Protein AF-A0A527A6I2-F1 (afdb_monomer_lite)

Sequence (57 aa):
DTNILVCAAIGHDSKRADYGAIIAAAERLGVKTLYTEDLNHGQAYGSVVAVNPFRTH

pLDDT: mean 73.63, std 17.41, range [40.53, 93.0]

Secondary structure (DSSP, 8-state):
-----------SS-TTTHHHHHHHHHHHTT--EEE-SSSPTT-EETTEEEE-TTS--

Foldseek 3Di:
DDADAPPPPDDDDDPDPPVVVVVVVCVVVVHQEYADPPDDAQDDDDNHGYHDPPDDD

Radius of gyration: 11.04 Å; chains: 1; bounding box: 25×25×28 Å

Structure (mmCIF, N/CA/C/O backbone):
data_AF-A0A527A6I2-F1
#
_entry.id   AF-A0A527A6I2-F1
#
loop_
_atom_site.group_PDB
_atom_site.id
_atom_site.type_symbol
_atom_site.label_atom_id
_atom_site.label_alt_id
_atom_site.label_comp_id
_atom_site.label_asym_id
_atom_site.label_entity_id
_atom_site.label_seq_id
_atom_site.pdbx_PDB_ins_code
_atom_site.Cartn_x
_atom_site.Cartn_y
_atom_site.Cartn_z
_atom_site.occupancy
_atom_site.B_iso_or_equiv
_atom_site.auth_seq_id
_atom_site.auth_comp_id
_atom_site.auth_asym_id
_atom_site.auth_atom_id
_atom_site.pdbx_PDB_model_num
ATOM 1 N N . ASP A 1 1 ? -5.447 -6.720 13.017 1.00 45.75 1 ASP A N 1
ATOM 2 C CA . ASP A 1 1 ? -5.291 -5.547 12.130 1.00 45.75 1 ASP A CA 1
ATOM 3 C C . ASP A 1 1 ? -3.952 -5.638 11.411 1.00 45.75 1 ASP A C 1
ATOM 5 O O . ASP A 1 1 ? -2.931 -5.202 11.931 1.00 45.75 1 ASP A O 1
ATOM 9 N N . THR A 1 2 ? -3.909 -6.336 10.276 1.00 40.53 2 THR A N 1
ATOM 10 C CA . THR A 1 2 ? -2.647 -6.688 9.607 1.00 40.53 2 THR A CA 1
ATOM 11 C C . THR A 1 2 ? -2.146 -5.511 8.766 1.00 40.53 2 THR A C 1
ATOM 13 O O . THR A 1 2 ? -2.427 -5.422 7.574 1.00 40.53 2 THR A O 1
ATOM 16 N N . ASN A 1 3 ? -1.420 -4.585 9.392 1.00 42.00 3 ASN A N 1
ATOM 17 C CA . ASN A 1 3 ? -0.706 -3.516 8.691 1.00 42.00 3 ASN A CA 1
ATOM 18 C C . ASN A 1 3 ? 0.610 -4.084 8.132 1.00 42.00 3 ASN A C 1
ATOM 20 O O . ASN A 1 3 ? 1.636 -4.078 8.810 1.00 42.00 3 ASN A O 1
ATOM 24 N N . ILE A 1 4 ? 0.578 -4.639 6.915 1.00 54.41 4 ILE A N 1
ATOM 25 C CA . ILE A 1 4 ? 1.800 -5.083 6.231 1.00 54.41 4 ILE A CA 1
ATOM 26 C C . ILE A 1 4 ? 2.463 -3.876 5.572 1.00 54.41 4 ILE A C 1
ATOM 28 O O . ILE A 1 4 ? 1.902 -3.250 4.675 1.00 54.41 4 ILE A O 1
ATOM 32 N N . LEU A 1 5 ? 3.686 -3.577 6.007 1.00 53.12 5 LEU A N 1
ATOM 33 C CA . LEU A 1 5 ? 4.578 -2.642 5.338 1.00 53.12 5 LEU A CA 1
ATOM 34 C C . LEU A 1 5 ? 5.118 -3.307 4.063 1.00 53.12 5 LEU A C 1
ATOM 36 O O . LEU A 1 5 ? 6.087 -4.062 4.110 1.00 53.12 5 LEU A O 1
ATOM 40 N N . VAL A 1 6 ? 4.474 -3.063 2.922 1.00 57.50 6 VAL A N 1
ATOM 41 C CA . VAL A 1 6 ? 4.997 -3.498 1.620 1.00 57.50 6 VAL A CA 1
ATOM 42 C C . VAL A 1 6 ? 5.923 -2.406 1.085 1.00 57.50 6 VAL A C 1
ATOM 44 O O . VAL A 1 6 ? 5.487 -1.498 0.386 1.00 57.50 6 VAL A O 1
ATOM 47 N N . CYS A 1 7 ? 7.213 -2.489 1.413 1.00 47.72 7 CYS A N 1
ATOM 48 C CA . CYS A 1 7 ? 8.248 -1.704 0.739 1.00 47.72 7 CYS A CA 1
ATOM 49 C C . CYS A 1 7 ? 8.554 -2.362 -0.610 1.00 47.72 7 CYS A C 1
ATOM 51 O O . CYS A 1 7 ? 9.455 -3.194 -0.715 1.00 47.72 7 CYS A O 1
ATOM 53 N N . ALA A 1 8 ? 7.789 -2.033 -1.648 1.00 52.53 8 ALA A N 1
ATOM 54 C CA . ALA A 1 8 ? 8.115 -2.482 -2.994 1.00 52.53 8 ALA A CA 1
ATOM 55 C C . ALA A 1 8 ? 9.238 -1.610 -3.577 1.00 52.53 8 ALA A C 1
ATOM 57 O O . ALA A 1 8 ? 8.995 -0.653 -4.305 1.00 52.53 8 ALA A O 1
ATOM 58 N N . ALA A 1 9 ? 10.481 -1.934 -3.226 1.00 46.09 9 ALA A N 1
ATOM 59 C CA . ALA A 1 9 ? 11.666 -1.408 -3.892 1.00 46.09 9 ALA A CA 1
ATOM 60 C C . ALA A 1 9 ? 11.978 -2.300 -5.103 1.00 46.09 9 ALA A C 1
ATOM 62 O O . ALA A 1 9 ? 12.749 -3.253 -4.993 1.00 46.09 9 ALA A O 1
ATOM 63 N N . ILE A 1 10 ? 11.345 -2.039 -6.251 1.00 49.50 10 ILE A N 1
ATOM 64 C CA . ILE A 1 10 ? 11.729 -2.705 -7.504 1.00 49.50 10 ILE A CA 1
ATOM 65 C C . ILE A 1 10 ? 12.789 -1.846 -8.192 1.00 49.50 10 ILE A C 1
ATOM 67 O O . ILE A 1 10 ? 12.546 -0.713 -8.601 1.00 49.50 10 ILE A O 1
ATOM 71 N N . GLY A 1 11 ? 14.008 -2.384 -8.228 1.00 43.09 11 GLY A N 1
ATOM 72 C CA . GLY A 1 11 ? 15.204 -1.723 -8.727 1.00 43.09 11 GLY A CA 1
ATOM 73 C C . GLY A 1 11 ? 15.198 -1.466 -10.239 1.00 43.09 11 GLY A C 1
ATOM 74 O O . GLY A 1 11 ? 15.184 -2.384 -11.050 1.00 43.09 11 GLY A O 1
ATOM 75 N N . HIS A 1 12 ? 15.317 -0.182 -10.563 1.00 44.47 12 HIS A N 1
ATOM 76 C CA . HIS A 1 12 ? 16.160 0.451 -11.585 1.00 44.47 12 HIS A CA 1
ATOM 77 C C . HIS A 1 12 ? 15.874 0.408 -13.106 1.00 44.47 12 HIS A C 1
ATOM 79 O O . HIS A 1 12 ? 16.464 1.266 -13.747 1.00 44.47 12 HIS A O 1
ATOM 85 N N . ASP A 1 13 ? 14.996 -0.381 -13.748 1.00 53.84 13 ASP A N 1
ATOM 86 C CA . ASP A 1 13 ? 14.935 -0.243 -15.242 1.00 53.84 13 ASP A CA 1
ATOM 87 C C . ASP A 1 13 ? 13.587 -0.331 -15.984 1.00 53.84 13 ASP A C 1
ATOM 89 O O . ASP A 1 13 ? 13.492 0.144 -17.112 1.00 53.84 13 ASP A O 1
ATOM 93 N N . SER A 1 14 ? 12.482 -0.776 -15.385 1.00 47.56 14 SER A N 1
ATOM 94 C CA . SER A 1 14 ? 11.242 -1.007 -16.160 1.00 47.56 14 SER A CA 1
ATOM 95 C C . SER A 1 14 ? 10.128 -0.019 -15.808 1.00 47.56 14 SER A C 1
ATOM 97 O O . SER A 1 14 ? 9.220 -0.284 -15.031 1.00 47.56 14 SER A O 1
ATOM 99 N N . LYS A 1 15 ? 10.179 1.180 -16.385 1.00 52.41 15 LYS A N 1
ATOM 100 C CA . LYS A 1 15 ? 9.216 2.265 -16.130 1.00 52.41 15 LYS A CA 1
ATOM 101 C C . LYS A 1 15 ? 7.770 1.816 -16.465 1.00 52.41 15 LYS A C 1
ATOM 103 O O . LYS A 1 15 ? 7.425 1.722 -17.639 1.00 52.41 15 LYS A O 1
ATOM 108 N N . ARG A 1 16 ? 6.914 1.667 -15.437 1.00 52.31 16 ARG A N 1
ATOM 109 C CA . ARG A 1 16 ? 5.418 1.641 -15.421 1.00 52.31 16 ARG A CA 1
ATOM 110 C C . ARG A 1 16 ? 4.701 0.300 -15.204 1.00 52.31 16 ARG A C 1
ATOM 112 O O . ARG A 1 16 ? 3.555 0.348 -14.765 1.00 52.31 16 ARG A O 1
ATOM 119 N N . ALA A 1 17 ? 5.306 -0.860 -15.459 1.00 52.59 17 ALA A N 1
ATOM 120 C CA .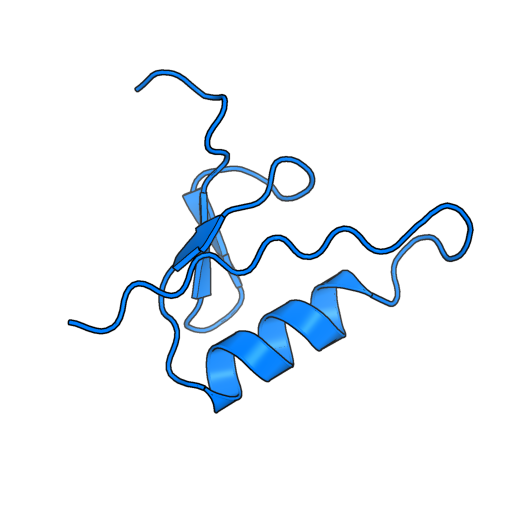 ALA A 1 17 ? 4.591 -2.144 -15.333 1.00 52.59 17 ALA A CA 1
ATOM 121 C C . ALA A 1 17 ? 4.482 -2.663 -13.883 1.00 52.59 17 ALA A C 1
ATOM 123 O O . ALA A 1 17 ? 3.605 -3.468 -13.572 1.00 52.59 17 ALA A O 1
ATOM 124 N N . ASP A 1 18 ? 5.328 -2.171 -12.982 1.00 64.94 18 ASP A N 1
ATOM 125 C CA . ASP A 1 18 ? 5.526 -2.787 -11.670 1.00 64.94 18 ASP A CA 1
ATOM 126 C C . ASP A 1 18 ? 4.498 -2.361 -10.605 1.00 64.94 18 ASP A C 1
ATOM 128 O O . ASP A 1 18 ? 4.030 -3.195 -9.827 1.00 64.94 18 ASP A O 1
ATOM 132 N N . TYR A 1 19 ? 4.052 -1.097 -10.595 1.00 74.88 19 TYR A N 1
ATOM 133 C CA . TYR A 1 19 ? 3.121 -0.605 -9.561 1.00 74.88 19 TYR A CA 1
ATOM 134 C C . TYR A 1 19 ? 1.742 -1.262 -9.643 1.00 74.88 19 TYR A C 1
ATOM 136 O O . TYR A 1 19 ? 1.146 -1.566 -8.614 1.00 74.88 19 TYR A O 1
ATOM 144 N N . GLY A 1 20 ? 1.249 -1.545 -10.853 1.00 79.81 20 GLY A N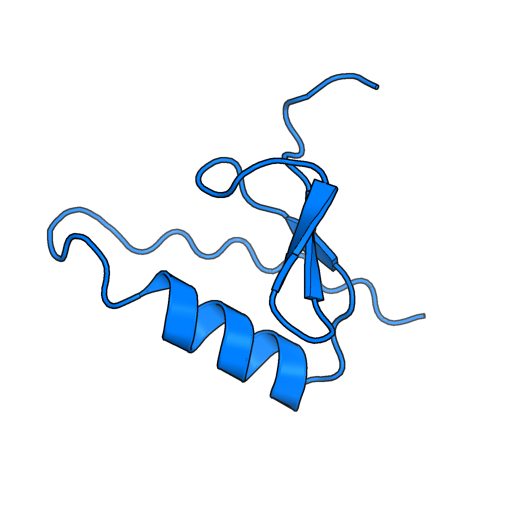 1
ATOM 145 C CA . GLY A 1 20 ? -0.023 -2.246 -11.037 1.00 79.81 20 GLY A CA 1
ATOM 146 C C . GLY A 1 20 ? 0.004 -3.666 -10.462 1.00 79.81 20 GLY A C 1
ATOM 147 O O . GLY A 1 20 ? -0.961 -4.087 -9.828 1.00 79.81 20 GLY A O 1
ATOM 148 N N . ALA A 1 21 ? 1.123 -4.382 -10.612 1.00 83.94 21 ALA A N 1
ATOM 149 C CA . ALA A 1 21 ? 1.296 -5.718 -10.043 1.00 83.94 21 ALA A CA 1
ATOM 150 C C . ALA A 1 21 ? 1.387 -5.684 -8.509 1.00 83.94 21 ALA A C 1
ATOM 1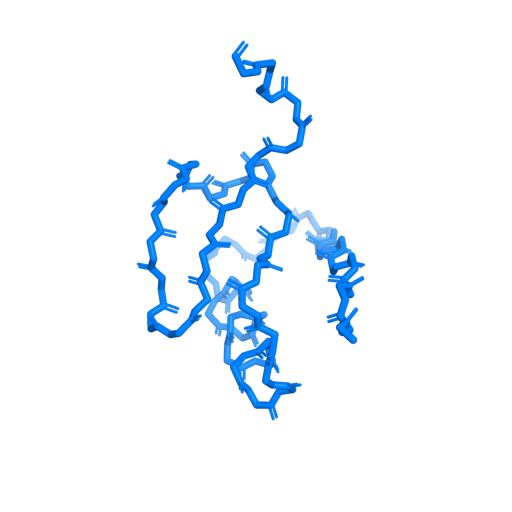52 O O . ALA A 1 21 ? 0.789 -6.527 -7.839 1.00 83.94 21 ALA A O 1
ATOM 153 N N . ILE A 1 22 ? 2.078 -4.686 -7.951 1.00 82.31 22 ILE A N 1
ATOM 154 C CA . ILE A 1 22 ? 2.180 -4.477 -6.499 1.00 82.31 22 ILE A CA 1
ATOM 155 C C . ILE A 1 22 ? 0.805 -4.156 -5.900 1.00 82.31 22 ILE A C 1
ATOM 157 O O . ILE A 1 22 ? 0.423 -4.757 -4.897 1.00 82.31 22 ILE A O 1
ATOM 161 N N . ILE A 1 23 ? 0.036 -3.261 -6.531 1.00 84.50 23 ILE A N 1
ATOM 162 C CA . ILE A 1 23 ? -1.330 -2.932 -6.103 1.00 84.50 23 ILE A CA 1
ATOM 163 C C . ILE A 1 23 ? -2.232 -4.166 -6.192 1.00 84.50 23 ILE A C 1
ATOM 165 O O . ILE A 1 23 ? -2.890 -4.502 -5.212 1.00 84.50 23 ILE A O 1
ATOM 169 N N . ALA A 1 24 ? -2.203 -4.903 -7.306 1.00 86.75 24 ALA A N 1
ATOM 170 C CA . ALA A 1 24 ? -3.007 -6.114 -7.469 1.00 86.75 24 ALA A CA 1
ATOM 171 C C . ALA A 1 24 ? -2.657 -7.202 -6.435 1.00 86.75 24 ALA A C 1
ATOM 173 O O . ALA A 1 24 ? -3.537 -7.922 -5.955 1.00 86.75 24 ALA A O 1
ATOM 174 N N . ALA A 1 25 ? -1.379 -7.331 -6.067 1.00 84.56 25 ALA A N 1
ATOM 175 C CA . ALA A 1 25 ? -0.946 -8.218 -4.992 1.00 84.56 25 ALA A CA 1
ATOM 176 C C . ALA A 1 25 ? -1.446 -7.736 -3.620 1.00 84.56 25 ALA A C 1
ATOM 178 O O . ALA A 1 25 ? -1.964 -8.544 -2.850 1.00 84.56 25 ALA A O 1
ATOM 179 N N . ALA A 1 26 ? -1.349 -6.437 -3.329 1.00 85.31 26 ALA A N 1
ATOM 180 C CA . ALA A 1 26 ? -1.857 -5.849 -2.091 1.00 85.31 26 ALA A CA 1
ATOM 181 C C . ALA A 1 26 ? -3.378 -6.044 -1.948 1.00 85.31 26 ALA A C 1
ATOM 183 O O . ALA A 1 26 ? -3.839 -6.482 -0.893 1.00 85.31 26 ALA A O 1
ATOM 184 N N . GLU A 1 27 ? -4.143 -5.833 -3.022 1.00 85.75 27 GLU A N 1
ATOM 185 C CA . GLU A 1 27 ? -5.586 -6.095 -3.053 1.00 85.75 27 GLU A CA 1
ATOM 186 C C . GLU A 1 27 ? -5.906 -7.573 -2.803 1.00 85.75 27 GLU A C 1
ATOM 188 O O . GLU A 1 27 ? -6.761 -7.890 -1.975 1.00 85.75 27 GLU A O 1
ATOM 193 N N . ARG A 1 28 ? -5.182 -8.494 -3.455 1.00 87.12 28 ARG A N 1
ATOM 194 C CA . ARG A 1 28 ? -5.332 -9.945 -3.235 1.00 87.12 28 ARG A CA 1
ATOM 195 C C . ARG A 1 28 ? -5.021 -10.373 -1.803 1.00 87.12 28 ARG A C 1
ATOM 197 O 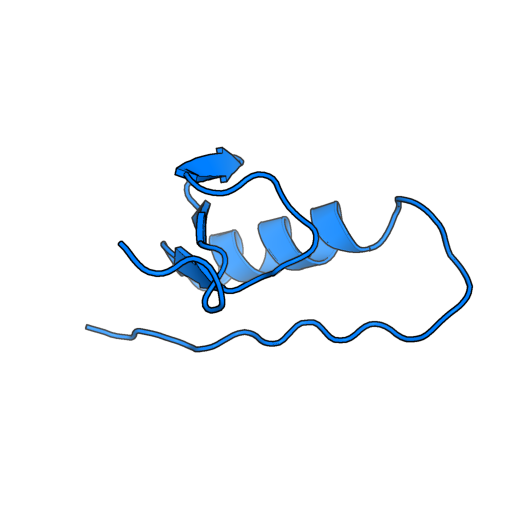O . ARG A 1 28 ? -5.629 -11.320 -1.312 1.00 87.12 28 ARG A O 1
ATOM 204 N N . LEU A 1 29 ? -4.085 -9.694 -1.145 1.00 83.50 29 LEU A N 1
ATOM 205 C CA . LEU A 1 29 ? -3.719 -9.937 0.252 1.00 83.50 29 LEU A CA 1
ATOM 206 C C . LEU A 1 29 ? -4.656 -9.232 1.249 1.00 83.50 29 LEU A C 1
ATOM 208 O O . LEU A 1 29 ? -4.482 -9.389 2.456 1.00 83.50 29 LEU A O 1
ATOM 212 N N . GLY A 1 30 ? -5.643 -8.462 0.774 1.00 84.31 30 GLY A N 1
ATOM 213 C CA . GLY A 1 30 ? -6.559 -7.701 1.627 1.00 84.31 30 GLY A CA 1
ATOM 214 C C . GLY A 1 30 ? -5.898 -6.515 2.338 1.00 84.31 30 GLY A C 1
ATOM 215 O O . GLY A 1 30 ? -6.418 -6.027 3.344 1.00 84.31 30 GLY A O 1
ATOM 216 N N . VAL A 1 31 ? -4.748 -6.056 1.841 1.00 87.44 31 VAL A N 1
ATOM 217 C CA . VAL A 1 31 ? -4.041 -4.888 2.370 1.00 87.44 31 VAL A CA 1
ATOM 218 C C . VAL A 1 31 ? -4.797 -3.628 1.958 1.00 87.44 31 VAL A C 1
ATOM 220 O O . VAL A 1 31 ? -5.194 -3.483 0.808 1.00 87.44 31 VAL A O 1
ATOM 223 N N . LYS A 1 32 ? -4.990 -2.700 2.899 1.00 88.44 32 LYS A N 1
ATOM 224 C CA . LYS A 1 32 ? -5.685 -1.424 2.645 1.00 88.44 32 LYS A CA 1
ATOM 225 C C . LYS A 1 32 ? -4.746 -0.239 2.458 1.00 88.44 32 LYS A C 1
ATOM 227 O O . LYS A 1 32 ? -5.146 0.762 1.878 1.00 88.44 32 LYS A O 1
ATOM 232 N N . THR A 1 33 ? -3.508 -0.352 2.929 1.00 88.31 33 THR A N 1
ATOM 233 C CA . THR A 1 33 ? -2.533 0.739 2.925 1.00 88.31 33 THR A CA 1
ATOM 234 C C . THR A 1 33 ? -1.228 0.246 2.322 1.00 88.31 33 THR A C 1
ATOM 236 O O . THR A 1 33 ? -0.617 -0.680 2.852 1.00 88.31 33 THR A O 1
ATOM 239 N N . LEU A 1 34 ? -0.793 0.867 1.229 1.00 85.81 34 LEU A N 1
ATOM 240 C CA . LEU A 1 34 ? 0.517 0.650 0.629 1.00 85.81 34 LEU A CA 1
ATOM 241 C C . LEU A 1 34 ? 1.414 1.838 0.963 1.00 85.81 34 LEU A C 1
ATOM 243 O O . LEU A 1 34 ? 1.165 2.952 0.506 1.00 85.81 34 LEU A O 1
ATOM 247 N N . TYR A 1 35 ? 2.476 1.605 1.729 1.00 85.25 35 TYR A N 1
ATOM 248 C CA . TYR A 1 35 ? 3.460 2.648 1.987 1.00 85.25 35 TYR A CA 1
ATOM 249 C C . TYR A 1 35 ? 4.435 2.761 0.816 1.00 85.25 35 TYR A C 1
ATOM 251 O O . TYR A 1 35 ? 5.150 1.812 0.507 1.00 85.25 35 TYR A O 1
ATOM 259 N N . THR A 1 36 ? 4.456 3.911 0.147 1.00 81.44 36 THR A N 1
ATOM 260 C CA . THR A 1 36 ? 5.318 4.141 -1.019 1.00 81.44 36 THR A CA 1
ATOM 261 C C . THR A 1 36 ? 5.551 5.630 -1.249 1.00 81.44 36 THR A C 1
ATOM 263 O O . THR A 1 36 ? 4.645 6.441 -1.070 1.00 81.44 36 THR A O 1
ATOM 266 N N . GLU A 1 37 ? 6.770 5.995 -1.639 1.00 83.62 37 GLU A N 1
ATOM 267 C CA . GLU A 1 37 ? 7.127 7.370 -2.008 1.00 83.62 37 GLU A CA 1
ATOM 268 C C . GLU A 1 37 ? 6.816 7.719 -3.467 1.00 83.62 37 GLU A C 1
ATOM 270 O O . GLU A 1 37 ? 6.745 8.896 -3.813 1.00 83.62 37 GLU A O 1
ATOM 275 N N . ASP A 1 38 ? 6.637 6.695 -4.299 1.00 81.62 38 ASP A N 1
ATOM 276 C CA . ASP A 1 38 ? 6.572 6.819 -5.754 1.00 81.62 38 ASP A CA 1
ATOM 277 C C . ASP A 1 38 ? 5.150 7.145 -6.238 1.00 81.62 38 ASP A C 1
ATOM 279 O O . ASP A 1 38 ? 4.947 7.905 -7.185 1.00 81.62 38 ASP A O 1
ATOM 283 N N . LEU A 1 39 ? 4.137 6.630 -5.530 1.00 84.69 39 LEU A N 1
ATOM 284 C CA . LEU A 1 39 ? 2.737 6.928 -5.817 1.00 84.69 39 LEU A CA 1
ATOM 285 C C . LEU A 1 39 ? 2.266 8.198 -5.106 1.00 84.69 39 LEU A C 1
ATOM 287 O O . LEU A 1 39 ? 2.746 8.588 -4.041 1.00 84.69 39 LEU A O 1
ATOM 291 N N . ASN A 1 40 ? 1.241 8.814 -5.691 1.00 87.38 40 ASN A N 1
ATOM 292 C CA . ASN A 1 40 ? 0.595 9.981 -5.116 1.00 87.38 40 ASN A CA 1
ATOM 293 C C . ASN A 1 40 ? 0.016 9.672 -3.724 1.00 87.38 40 ASN A C 1
ATOM 295 O O . ASN A 1 40 ? -0.814 8.775 -3.560 1.00 87.38 40 ASN A O 1
ATOM 299 N N . HIS A 1 41 ? 0.454 10.434 -2.723 1.00 89.38 41 HIS A N 1
ATOM 300 C CA . HIS A 1 41 ? 0.033 10.257 -1.337 1.00 89.38 41 HIS A CA 1
ATOM 301 C C . HIS A 1 41 ? -1.474 10.514 -1.182 1.00 89.38 41 HIS A C 1
ATOM 303 O O . HIS A 1 41 ? -1.996 11.523 -1.653 1.00 89.38 41 HIS A O 1
ATOM 309 N N . GLY A 1 42 ? -2.163 9.610 -0.487 1.00 89.69 42 GLY A N 1
ATOM 310 C CA . GLY A 1 42 ? -3.605 9.657 -0.250 1.00 89.69 42 GLY A CA 1
ATOM 311 C C . GLY A 1 42 ? -4.450 9.168 -1.428 1.00 89.69 42 GLY A C 1
ATOM 312 O O . GLY A 1 42 ? -5.671 9.092 -1.306 1.00 89.69 42 GLY A O 1
ATOM 313 N N . GLN A 1 43 ? -3.839 8.813 -2.562 1.00 93.00 43 GLN A N 1
ATOM 314 C CA . GLN A 1 43 ? -4.576 8.282 -3.701 1.00 93.00 43 GLN A CA 1
ATOM 315 C C . GLN A 1 43 ? -4.970 6.821 -3.465 1.00 93.00 43 GLN A C 1
ATOM 317 O O . GLN A 1 43 ? -4.141 5.986 -3.098 1.00 93.00 43 GLN A O 1
ATOM 322 N N . ALA A 1 44 ? -6.239 6.512 -3.727 1.00 92.00 44 ALA A N 1
ATOM 323 C CA . ALA A 1 44 ? -6.741 5.148 -3.757 1.00 92.00 44 ALA A CA 1
ATOM 324 C C . ALA A 1 44 ? -6.539 4.520 -5.144 1.00 92.00 44 ALA A C 1
ATOM 326 O O . ALA A 1 44 ? -6.829 5.134 -6.174 1.00 92.00 44 ALA A O 1
ATOM 327 N N . TYR A 1 45 ? -6.083 3.274 -5.151 1.00 88.44 45 TYR A N 1
ATOM 328 C CA . TYR A 1 45 ? -5.985 2.401 -6.310 1.00 88.44 45 TYR A CA 1
ATOM 329 C C . TYR A 1 45 ? -6.776 1.134 -5.982 1.00 88.44 45 TYR A C 1
ATOM 331 O O . TYR A 1 45 ? -6.294 0.250 -5.275 1.00 88.44 45 TYR A O 1
ATOM 339 N N . GLY A 1 46 ? -8.036 1.101 -6.422 1.00 89.19 46 GLY A N 1
ATOM 340 C CA . GLY A 1 46 ? -8.979 0.071 -5.992 1.00 89.19 46 GLY A CA 1
ATOM 341 C C . GLY A 1 46 ? -9.223 0.144 -4.482 1.00 89.19 46 GLY A C 1
ATOM 342 O O . GLY A 1 46 ? -9.640 1.187 -3.975 1.00 89.19 46 GLY A O 1
ATOM 343 N N . SER A 1 47 ? -8.950 -0.949 -3.767 1.00 88.56 47 SER A N 1
ATOM 344 C CA . SER A 1 47 ? -9.116 -1.032 -2.302 1.00 88.56 47 SER A CA 1
ATOM 345 C C . SER A 1 47 ? -7.879 -0.608 -1.494 1.00 88.56 47 SER A C 1
ATOM 347 O O . SER A 1 47 ? -7.925 -0.617 -0.261 1.00 88.56 47 SER A O 1
ATOM 349 N N . VAL A 1 48 ? -6.779 -0.253 -2.167 1.00 90.50 48 VAL A N 1
ATOM 350 C CA . VAL A 1 48 ? -5.486 0.084 -1.551 1.00 90.50 48 VAL A CA 1
ATOM 351 C C . VAL A 1 48 ? -5.241 1.591 -1.624 1.00 90.50 48 VAL A C 1
ATOM 353 O O . VAL A 1 48 ? -5.338 2.190 -2.691 1.00 90.50 48 VAL A O 1
ATOM 356 N N . VAL A 1 49 ? -4.863 2.212 -0.509 1.00 91.31 49 VAL A N 1
ATOM 357 C CA . VAL A 1 49 ? -4.473 3.627 -0.433 1.00 91.31 49 VAL A CA 1
ATOM 358 C C . VAL A 1 49 ? -2.956 3.748 -0.376 1.00 91.31 49 VAL A C 1
ATOM 360 O O . VAL A 1 49 ? -2.312 3.123 0.467 1.00 91.31 49 VAL A O 1
ATOM 363 N N . ALA A 1 50 ? -2.382 4.570 -1.251 1.00 90.19 50 ALA A N 1
ATOM 364 C CA . ALA A 1 50 ? -0.960 4.880 -1.225 1.00 90.19 50 ALA A CA 1
ATOM 365 C C . ALA A 1 50 ? -0.648 5.927 -0.145 1.00 90.19 50 ALA A C 1
ATOM 367 O O . ALA A 1 50 ? -1.233 7.011 -0.129 1.00 90.19 50 ALA A O 1
ATOM 368 N N . VAL A 1 51 ? 0.299 5.632 0.743 1.00 90.00 51 VAL A N 1
ATOM 369 C CA . VAL A 1 51 ? 0.744 6.541 1.806 1.00 90.00 51 VAL A CA 1
ATOM 370 C C . VAL A 1 51 ? 2.250 6.728 1.712 1.00 90.00 51 VAL A C 1
ATOM 372 O O . VAL A 1 51 ? 3.023 5.820 1.990 1.00 90.00 51 VAL A O 1
ATOM 375 N N . ASN A 1 52 ? 2.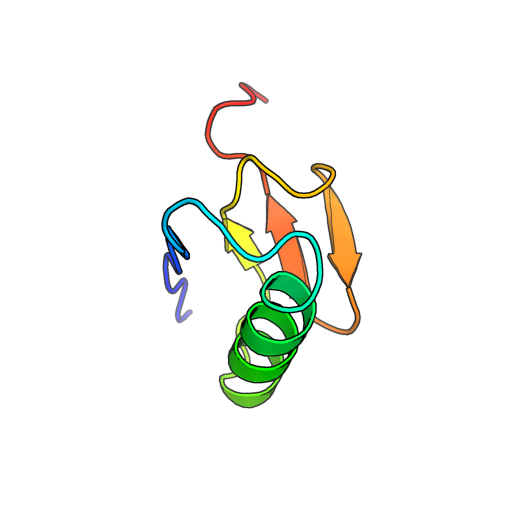686 7.931 1.354 1.00 87.12 52 ASN A N 1
ATOM 376 C CA . ASN A 1 52 ? 4.100 8.290 1.435 1.00 87.12 52 ASN A CA 1
ATOM 377 C C . ASN A 1 52 ? 4.547 8.416 2.909 1.00 87.12 52 ASN A C 1
ATOM 379 O O . ASN A 1 52 ? 4.034 9.307 3.588 1.00 87.12 52 ASN A O 1
ATOM 383 N N . PRO A 1 53 ? 5.477 7.569 3.405 1.00 81.50 53 PRO A N 1
ATOM 384 C CA . PRO A 1 53 ? 5.908 7.571 4.807 1.00 81.50 53 PRO A CA 1
ATOM 385 C C . PRO A 1 53 ? 6.854 8.729 5.161 1.00 81.50 53 PRO A C 1
ATOM 387 O O . PRO A 1 53 ? 7.070 8.999 6.339 1.00 81.50 53 PRO A O 1
ATOM 390 N N . PHE A 1 54 ? 7.417 9.416 4.164 1.00 83.31 54 PHE A N 1
ATOM 391 C CA . PHE A 1 54 ? 8.304 10.569 4.349 1.00 83.31 54 PHE A CA 1
ATOM 392 C C . PHE A 1 54 ? 7.553 11.899 4.334 1.00 83.31 54 PHE A C 1
ATOM 394 O O . PHE A 1 54 ? 8.130 12.941 4.644 1.00 83.31 54 PHE A O 1
ATOM 401 N N . ARG A 1 55 ? 6.261 11.883 3.980 1.00 78.44 55 ARG A N 1
ATOM 402 C CA . ARG A 1 55 ? 5.392 13.030 4.223 1.00 78.44 55 ARG A CA 1
ATOM 403 C C . ARG A 1 55 ? 5.048 13.063 5.702 1.00 78.44 55 ARG A C 1
AT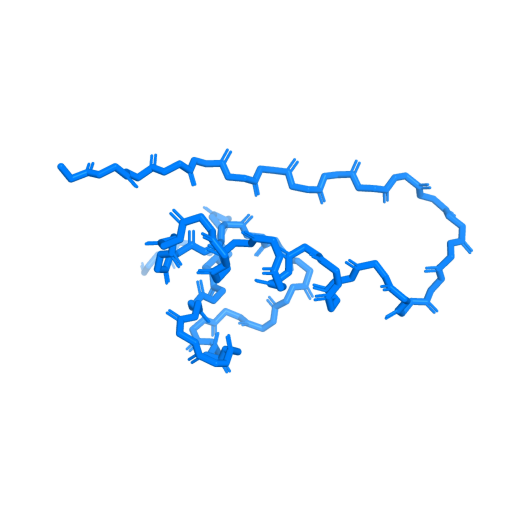OM 405 O O . ARG A 1 55 ? 4.280 12.241 6.193 1.00 78.44 55 ARG A O 1
ATOM 412 N N . THR A 1 56 ? 5.624 14.032 6.398 1.00 58.72 56 THR A N 1
ATOM 413 C CA . THR A 1 56 ? 5.138 14.455 7.706 1.00 58.72 56 THR A CA 1
ATOM 414 C C . THR A 1 56 ? 3.694 14.931 7.545 1.00 58.72 56 THR A C 1
ATOM 416 O O . THR A 1 56 ? 3.403 15.695 6.623 1.00 58.72 56 THR A O 1
ATOM 419 N N . HIS A 1 57 ? 2.806 14.406 8.392 1.00 58.19 57 HIS A N 1
ATOM 420 C CA . HIS A 1 57 ? 1.395 14.791 8.458 1.00 58.19 57 HIS A CA 1
ATOM 421 C C . HIS A 1 57 ? 1.237 16.275 8.795 1.00 58.19 57 HIS A C 1
ATOM 423 O O . HIS A 1 57 ? 2.011 16.756 9.657 1.00 58.19 57 HIS A O 1
#